Protein AF-A0A3D0JQ47-F1 (afdb_monomer_lite)

Sequence (107 aa):
FWQQLQRVLGSVDTRLTIADRVPTLDLMMALVAAGYGLGFSSLARINELNNPDVVARPLDDCASMLTTYLVRREGDPAEQLARFIGRVSPAESQALLPDHSLQKEIA

pLDDT: mean 81.14, std 17.74, range [36.31, 96.75]

Radius of gyration: 19.3 Å; chains: 1; bounding box: 42×35×45 Å

Structure (mmCIF, N/CA/C/O backbone):
data_AF-A0A3D0JQ47-F1
#
_entry.id   AF-A0A3D0JQ47-F1
#
loop_
_atom_site.group_PDB
_atom_site.id
_atom_site.type_symbol
_atom_site.label_atom_id
_atom_site.label_alt_id
_atom_site.label_comp_id
_atom_site.label_asym_id
_atom_site.label_entity_id
_atom_site.label_seq_id
_atom_site.pdbx_PDB_ins_code
_atom_site.Cartn_x
_atom_site.Cartn_y
_atom_site.Cartn_z
_atom_site.occupancy
_atom_site.B_iso_or_equiv
_atom_site.auth_seq_id
_atom_site.auth_comp_id
_atom_site.auth_asym_id
_atom_site.auth_atom_id
_atom_site.pdbx_PDB_model_num
ATOM 1 N N . PHE A 1 1 ? 1.603 -5.163 7.140 1.00 77.94 1 PHE A N 1
ATOM 2 C CA . PHE A 1 1 ? 1.674 -5.364 5.680 1.00 77.94 1 PHE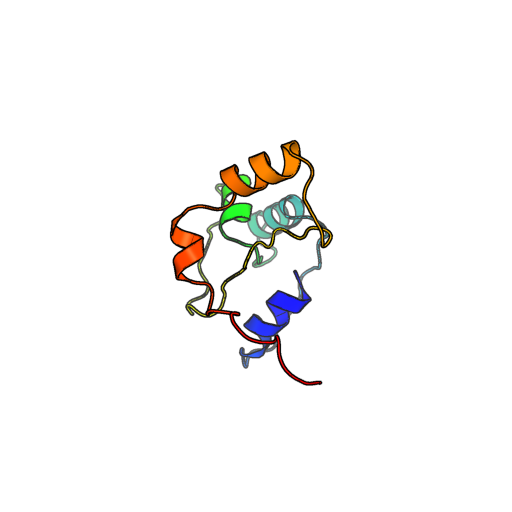 A CA 1
ATOM 3 C C . PHE A 1 1 ? 2.372 -6.669 5.292 1.00 77.94 1 PHE A C 1
ATOM 5 O O . PHE A 1 1 ? 1.691 -7.546 4.785 1.00 77.94 1 PHE A O 1
ATOM 12 N N . TRP A 1 2 ? 3.670 -6.872 5.581 1.00 84.38 2 TRP A N 1
ATOM 13 C CA . TRP A 1 2 ? 4.410 -8.076 5.139 1.00 84.38 2 TRP A CA 1
ATOM 14 C C . TRP A 1 2 ? 3.720 -9.416 5.463 1.00 84.38 2 TRP A C 1
ATOM 16 O O . TRP A 1 2 ? 3.555 -10.241 4.577 1.00 84.38 2 TRP A O 1
ATOM 26 N N . GLN A 1 3 ? 3.226 -9.608 6.691 1.00 85.94 3 GLN A N 1
ATOM 27 C CA . GLN A 1 3 ? 2.507 -10.837 7.069 1.00 85.94 3 GLN A CA 1
ATOM 28 C C . GLN A 1 3 ? 1.225 -11.081 6.251 1.00 85.94 3 GLN A C 1
ATOM 30 O O . GLN A 1 3 ? 0.886 -12.226 5.974 1.00 85.94 3 GLN A O 1
ATOM 35 N N . GLN A 1 4 ? 0.504 -10.021 5.867 1.00 84.50 4 GLN A N 1
ATOM 36 C CA . GLN A 1 4 ? -0.685 -10.133 5.013 1.00 84.50 4 GLN A CA 1
ATOM 37 C C . GLN A 1 4 ? -0.271 -10.512 3.591 1.00 84.50 4 GLN A C 1
ATOM 39 O O . GLN A 1 4 ? -0.841 -11.427 3.007 1.00 84.50 4 GLN A O 1
ATOM 44 N N . LEU A 1 5 ? 0.775 -9.863 3.076 1.00 84.44 5 LEU A N 1
ATOM 45 C CA . LEU A 1 5 ? 1.315 -10.139 1.752 1.00 84.44 5 LEU A CA 1
ATOM 46 C C . LEU A 1 5 ? 1.846 -11.576 1.635 1.00 84.44 5 LEU A C 1
ATOM 48 O O . LEU A 1 5 ? 1.613 -12.221 0.624 1.00 84.44 5 LEU A O 1
ATOM 52 N N . GLN A 1 6 ? 2.481 -12.119 2.678 1.00 85.50 6 GLN A N 1
ATOM 53 C CA . GLN A 1 6 ? 2.923 -13.519 2.696 1.00 85.50 6 GLN A CA 1
ATOM 54 C C . GLN A 1 6 ? 1.772 -14.520 2.544 1.00 85.50 6 GLN A C 1
ATOM 56 O O . GLN A 1 6 ? 1.987 -15.582 1.973 1.00 85.50 6 GLN A O 1
ATOM 61 N N . ARG A 1 7 ? 0.560 -14.206 3.024 1.00 82.81 7 ARG A N 1
ATOM 62 C CA . ARG A 1 7 ? -0.607 -15.085 2.831 1.00 82.81 7 ARG A CA 1
ATOM 63 C C . ARG A 1 7 ? -1.045 -15.123 1.371 1.00 82.81 7 ARG A C 1
ATOM 65 O O . ARG A 1 7 ? -1.414 -16.181 0.885 1.00 82.81 7 ARG A O 1
ATOM 72 N N . VAL A 1 8 ? -0.961 -13.983 0.687 1.00 82.31 8 VAL A N 1
ATOM 73 C CA . VAL A 1 8 ? -1.274 -13.870 -0.743 1.00 82.31 8 VAL A CA 1
ATOM 74 C C . VAL A 1 8 ? -0.190 -14.554 -1.577 1.00 82.31 8 VAL A C 1
ATOM 76 O O . VAL A 1 8 ? -0.476 -15.429 -2.388 1.00 82.31 8 VAL A O 1
ATOM 79 N N . LEU A 1 9 ? 1.073 -14.207 -1.324 1.00 83.50 9 LEU A N 1
ATOM 80 C CA . LEU A 1 9 ? 2.223 -14.700 -2.081 1.00 83.50 9 LEU A CA 1
ATOM 81 C C . LEU A 1 9 ? 2.605 -16.151 -1.763 1.00 83.50 9 LEU A C 1
ATOM 83 O O . LEU A 1 9 ? 3.313 -16.771 -2.546 1.00 83.50 9 LEU A O 1
ATOM 87 N N . GLY A 1 10 ? 2.156 -16.705 -0.635 1.00 79.38 10 GLY A N 1
ATOM 88 C CA . GLY A 1 10 ? 2.447 -18.087 -0.241 1.00 79.38 10 GLY A CA 1
ATOM 89 C C . GLY A 1 10 ? 1.821 -19.144 -1.156 1.00 79.38 10 GLY A C 1
ATOM 90 O O . GLY A 1 10 ? 2.217 -20.300 -1.084 1.00 79.38 10 GLY A O 1
ATOM 91 N N . SER A 1 11 ? 0.872 -18.749 -2.009 1.00 76.94 11 SER A N 1
ATOM 92 C CA . SER A 1 11 ? 0.268 -19.600 -3.043 1.00 76.94 11 SER A CA 1
ATOM 93 C C . SER A 1 11 ? 1.108 -19.708 -4.323 1.00 76.94 11 SER A C 1
ATOM 95 O O . SER A 1 11 ? 0.771 -20.483 -5.212 1.00 76.94 11 SER A O 1
ATOM 97 N N . VAL A 1 12 ? 2.185 -18.924 -4.442 1.00 81.88 12 VAL A N 1
ATOM 98 C CA . VAL A 1 12 ? 3.024 -18.879 -5.641 1.00 81.88 12 VAL A CA 1
ATOM 99 C C . VAL A 1 12 ? 4.119 -19.944 -5.546 1.00 81.88 12 VAL A C 1
ATOM 101 O O . VAL A 1 12 ? 4.949 -19.902 -4.641 1.00 81.88 12 VAL A O 1
ATOM 104 N N . ASP A 1 13 ? 4.173 -20.852 -6.523 1.00 78.06 13 ASP A N 1
ATOM 105 C CA . ASP A 1 13 ? 5.167 -21.943 -6.580 1.00 78.06 13 ASP A CA 1
ATOM 106 C C . ASP A 1 13 ? 6.607 -21.460 -6.859 1.00 78.06 13 ASP A C 1
ATOM 108 O O . ASP A 1 13 ? 7.584 -22.199 -6.714 1.00 78.06 13 ASP A O 1
ATOM 112 N N . THR A 1 14 ? 6.763 -20.198 -7.258 1.00 82.44 14 THR A N 1
ATOM 113 C CA . THR A 1 14 ? 8.056 -19.588 -7.576 1.00 82.44 14 THR A CA 1
ATOM 114 C C . THR A 1 14 ? 8.756 -19.065 -6.327 1.00 82.44 14 THR A C 1
ATOM 116 O O . THR A 1 14 ? 8.192 -18.319 -5.526 1.00 82.44 14 THR A O 1
ATOM 119 N N . ARG A 1 15 ? 10.057 -19.357 -6.212 1.00 84.50 15 ARG A N 1
ATOM 120 C CA . ARG A 1 15 ? 10.914 -18.763 -5.181 1.00 84.50 15 ARG A CA 1
ATOM 121 C C . ARG A 1 15 ? 10.982 -17.243 -5.345 1.00 84.50 15 ARG A C 1
ATOM 123 O O . ARG A 1 15 ? 11.520 -16.735 -6.325 1.00 84.50 15 ARG A O 1
ATOM 130 N N . LEU A 1 16 ? 10.507 -16.526 -4.333 1.00 85.38 16 LEU A N 1
ATOM 131 C CA . LEU A 1 16 ? 10.554 -15.069 -4.284 1.00 85.38 16 LEU A CA 1
ATOM 132 C C . LEU A 1 16 ? 11.940 -14.586 -3.842 1.00 85.38 16 LEU A C 1
ATOM 134 O O . LEU A 1 16 ? 12.438 -14.980 -2.784 1.00 85.38 16 LEU A O 1
ATOM 138 N N . THR A 1 17 ? 12.538 -13.691 -4.624 1.00 90.88 17 THR A N 1
ATOM 139 C CA . THR A 1 17 ? 13.765 -12.974 -4.254 1.00 90.88 17 THR A CA 1
ATOM 140 C C . THR A 1 17 ? 13.390 -11.602 -3.712 1.00 90.88 17 THR A C 1
ATOM 142 O O . THR A 1 17 ? 12.743 -10.816 -4.399 1.00 90.88 17 THR A O 1
ATOM 145 N N . ILE A 1 18 ? 13.784 -11.311 -2.473 1.00 91.75 18 ILE A N 1
ATOM 146 C CA . ILE A 1 18 ? 13.535 -10.011 -1.844 1.00 91.75 18 ILE A CA 1
ATOM 147 C C . ILE A 1 18 ? 14.713 -9.098 -2.178 1.00 91.75 18 ILE A C 1
ATOM 149 O O . ILE A 1 18 ? 15.806 -9.319 -1.664 1.00 91.75 18 ILE A O 1
ATOM 153 N N . ALA A 1 19 ? 14.485 -8.095 -3.029 1.00 93.38 19 ALA A N 1
ATOM 154 C CA . ALA A 1 19 ? 15.493 -7.086 -3.351 1.00 93.38 19 ALA A CA 1
ATOM 155 C C . ALA A 1 19 ? 15.789 -6.177 -2.145 1.00 93.38 19 ALA A C 1
ATOM 157 O O . ALA A 1 19 ? 16.950 -5.963 -1.817 1.00 93.38 19 ALA A O 1
ATOM 158 N N . ASP A 1 20 ? 14.745 -5.694 -1.459 1.00 92.75 20 ASP A N 1
ATOM 159 C CA . ASP A 1 20 ? 14.869 -4.895 -0.235 1.00 92.75 20 ASP A CA 1
ATOM 160 C C . ASP A 1 20 ? 13.573 -4.936 0.609 1.00 92.75 20 ASP A C 1
ATOM 162 O O . ASP A 1 20 ? 12.499 -5.306 0.120 1.00 92.75 20 ASP A O 1
ATOM 166 N N . ARG A 1 21 ? 13.662 -4.550 1.887 1.00 92.88 21 ARG A N 1
ATOM 167 C CA . ARG A 1 21 ? 12.535 -4.290 2.792 1.00 92.88 21 ARG A CA 1
ATOM 168 C C . ARG A 1 21 ? 12.587 -2.845 3.266 1.00 92.88 21 ARG A C 1
ATOM 170 O O . ARG A 1 21 ? 13.295 -2.512 4.211 1.00 92.88 21 ARG A O 1
ATOM 177 N N . VAL A 1 22 ? 11.761 -2.010 2.653 1.00 94.12 22 VAL A N 1
ATOM 178 C CA . VAL A 1 22 ? 11.743 -0.574 2.934 1.00 94.12 22 VAL A CA 1
ATOM 179 C C . VAL A 1 22 ? 10.660 -0.179 3.947 1.00 94.12 22 VAL A C 1
ATOM 181 O O . VAL A 1 22 ? 9.594 -0.801 3.991 1.00 94.12 22 VAL A O 1
ATOM 184 N N . PRO A 1 23 ? 10.905 0.855 4.771 1.00 92.19 23 PRO A N 1
ATOM 185 C CA . PRO A 1 23 ? 9.981 1.293 5.818 1.00 92.19 23 PRO A CA 1
ATOM 186 C C . PRO A 1 23 ? 8.776 2.089 5.299 1.00 92.19 23 PRO A C 1
ATOM 188 O O . PRO A 1 23 ? 7.764 2.180 5.996 1.00 92.19 23 PRO A O 1
ATOM 191 N N . THR A 1 24 ? 8.868 2.685 4.108 1.00 93.00 24 THR A N 1
ATOM 192 C CA . THR A 1 24 ? 7.877 3.642 3.608 1.00 93.00 24 THR A CA 1
ATOM 193 C C . THR A 1 24 ? 7.543 3.423 2.133 1.00 93.00 24 THR A C 1
ATOM 195 O O . THR A 1 24 ? 8.285 2.794 1.377 1.00 93.00 24 THR A O 1
ATOM 198 N N . LEU A 1 25 ? 6.368 3.912 1.730 1.00 92.56 25 LEU A N 1
ATOM 199 C CA . LEU A 1 25 ? 5.849 3.725 0.378 1.00 92.56 25 LEU A CA 1
ATOM 200 C C . LEU A 1 25 ? 6.555 4.616 -0.648 1.00 92.56 25 LEU A C 1
ATOM 202 O O . LEU A 1 25 ? 6.828 4.158 -1.744 1.00 92.56 25 LEU A O 1
ATOM 206 N N . ASP A 1 26 ? 6.864 5.858 -0.299 1.00 94.19 26 ASP A N 1
ATOM 207 C CA . ASP A 1 26 ? 7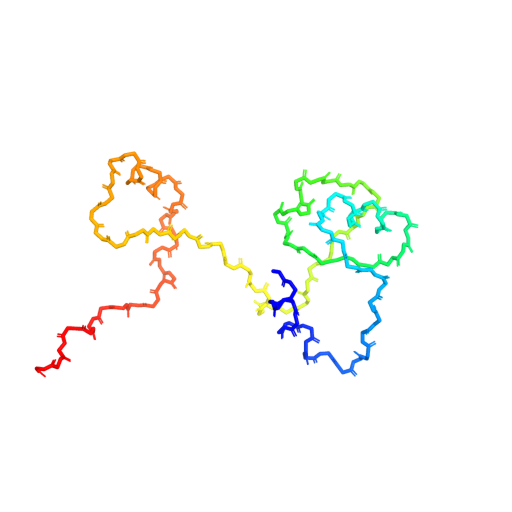.634 6.787 -1.132 1.00 94.19 26 ASP A CA 1
ATOM 208 C C . ASP A 1 26 ? 9.017 6.229 -1.489 1.00 94.19 26 ASP A C 1
ATOM 210 O O . ASP A 1 26 ? 9.390 6.225 -2.662 1.00 94.19 26 ASP A O 1
ATOM 214 N N . LEU A 1 27 ? 9.733 5.659 -0.514 1.00 95.50 27 LEU A N 1
ATOM 215 C CA . LEU A 1 27 ? 11.012 4.998 -0.769 1.00 95.50 27 LEU A CA 1
ATOM 216 C C . LEU A 1 27 ? 10.841 3.757 -1.655 1.00 95.50 27 LEU A C 1
ATOM 218 O O . LEU A 1 27 ? 11.614 3.561 -2.590 1.00 95.50 27 LEU A O 1
ATOM 222 N N . MET A 1 28 ? 9.808 2.942 -1.414 1.00 95.75 28 MET A N 1
ATOM 223 C CA . MET A 1 28 ? 9.496 1.810 -2.293 1.00 95.75 28 MET A CA 1
ATOM 224 C C . MET A 1 28 ? 9.241 2.269 -3.734 1.00 95.75 28 MET A C 1
ATOM 226 O O . MET A 1 28 ? 9.809 1.703 -4.663 1.00 95.75 28 MET A O 1
ATOM 230 N N . MET A 1 29 ? 8.424 3.308 -3.920 1.00 95.38 29 MET A N 1
ATOM 231 C CA . MET A 1 29 ? 8.087 3.853 -5.235 1.00 95.38 29 MET A CA 1
ATOM 232 C C . MET A 1 29 ? 9.326 4.393 -5.954 1.00 95.38 29 MET A C 1
ATOM 234 O O . MET A 1 29 ? 9.477 4.144 -7.145 1.00 95.38 29 MET A O 1
ATOM 238 N N . ALA A 1 30 ? 10.236 5.066 -5.242 1.00 95.50 30 ALA A N 1
ATOM 239 C CA . ALA A 1 30 ? 11.497 5.541 -5.810 1.00 95.50 30 ALA A CA 1
ATOM 240 C C . ALA A 1 30 ? 12.384 4.388 -6.315 1.00 95.50 30 ALA A C 1
ATOM 242 O O . ALA A 1 30 ? 12.932 4.469 -7.412 1.00 95.50 30 ALA A O 1
ATOM 243 N N . LEU A 1 31 ? 12.492 3.290 -5.557 1.00 96.56 31 LEU A N 1
ATOM 244 C CA . LEU A 1 31 ? 13.261 2.111 -5.976 1.00 96.56 31 LEU A CA 1
ATOM 245 C C . LEU A 1 31 ? 12.619 1.390 -7.168 1.00 96.56 31 LEU A C 1
ATOM 247 O O . LEU A 1 31 ? 13.324 0.951 -8.076 1.00 96.56 31 LEU A O 1
ATOM 251 N N . VAL A 1 32 ? 11.288 1.284 -7.192 1.00 96.75 32 VAL A N 1
ATOM 252 C CA . VAL A 1 32 ? 10.559 0.706 -8.331 1.00 96.75 32 VAL A CA 1
ATOM 253 C C . VAL A 1 32 ? 10.767 1.557 -9.586 1.00 96.75 32 VAL A C 1
ATOM 255 O O . VAL A 1 32 ? 11.136 1.010 -10.622 1.00 96.75 32 VAL A O 1
ATOM 258 N N . ALA A 1 33 ? 10.626 2.883 -9.484 1.00 95.94 33 ALA A N 1
ATOM 259 C CA . ALA A 1 33 ? 10.868 3.813 -10.592 1.00 95.94 33 ALA A CA 1
ATOM 260 C C . ALA A 1 33 ? 12.316 3.745 -11.113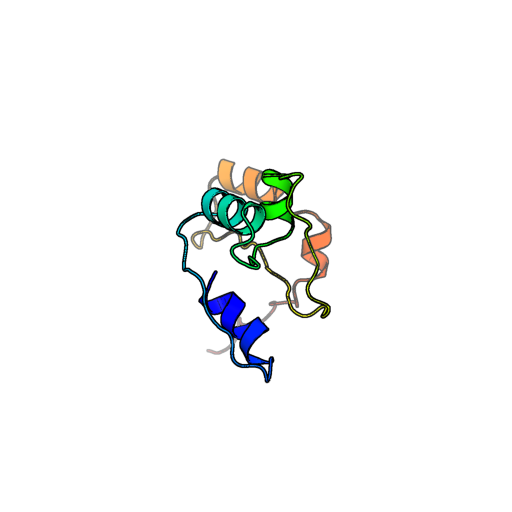 1.00 95.94 33 ALA A C 1
ATOM 262 O O . ALA A 1 33 ? 12.554 3.831 -12.313 1.00 95.94 33 ALA A O 1
ATOM 263 N N . ALA A 1 34 ? 13.289 3.520 -10.224 1.00 96.25 34 ALA A N 1
ATOM 264 C CA . ALA A 1 34 ? 14.692 3.329 -10.590 1.00 96.25 34 ALA A CA 1
ATOM 265 C C . ALA A 1 34 ? 15.014 1.926 -11.156 1.00 96.25 34 ALA A C 1
ATOM 267 O O . ALA A 1 34 ? 16.166 1.653 -11.490 1.00 96.25 34 ALA A O 1
ATOM 268 N N . GLY A 1 35 ? 14.026 1.032 -11.279 1.00 95.75 35 GLY A N 1
ATOM 269 C CA . GLY A 1 35 ? 14.186 -0.278 -11.916 1.00 95.75 35 GLY A CA 1
ATOM 270 C C . GLY A 1 35 ? 14.747 -1.381 -11.013 1.00 95.75 35 GLY A C 1
ATOM 271 O O . GLY A 1 35 ? 15.149 -2.428 -11.518 1.00 95.75 35 GLY A O 1
ATOM 272 N N . TYR A 1 36 ? 14.755 -1.198 -9.688 1.00 95.50 36 TYR A N 1
ATOM 273 C CA . TYR A 1 36 ? 15.246 -2.223 -8.752 1.00 95.50 36 TYR A CA 1
ATOM 274 C C . TYR A 1 36 ? 14.323 -3.448 -8.639 1.00 95.50 36 TYR A C 1
ATOM 276 O O . TYR A 1 36 ? 14.740 -4.487 -8.126 1.00 95.50 36 TYR A O 1
ATOM 284 N N . GLY A 1 37 ? 13.073 -3.349 -9.098 1.00 94.38 37 GLY A N 1
ATOM 285 C CA . GLY A 1 37 ? 12.130 -4.462 -9.107 1.00 94.38 37 GLY A CA 1
ATOM 286 C C . GLY A 1 37 ? 10.678 -4.008 -9.015 1.00 94.38 37 GLY A C 1
ATOM 287 O O . GLY A 1 37 ? 10.325 -2.911 -9.436 1.00 94.38 37 GLY A O 1
ATOM 288 N N . LEU A 1 38 ? 9.838 -4.874 -8.448 1.00 93.31 38 LEU A N 1
ATOM 289 C CA . LEU A 1 38 ? 8.414 -4.629 -8.227 1.00 93.31 38 LEU A CA 1
ATOM 290 C C . LEU A 1 38 ? 8.106 -4.423 -6.742 1.00 93.31 38 LEU A C 1
ATOM 292 O O . LEU A 1 38 ? 8.743 -5.010 -5.866 1.00 93.31 38 LEU A O 1
ATOM 296 N N . GLY A 1 39 ? 7.105 -3.591 -6.474 1.00 92.94 39 GLY A N 1
ATOM 297 C CA . GLY A 1 39 ? 6.613 -3.283 -5.139 1.00 92.94 39 GLY A CA 1
ATOM 298 C C . GLY A 1 39 ? 5.178 -3.758 -4.936 1.00 92.94 39 GLY A C 1
ATOM 299 O O . GLY A 1 39 ? 4.438 -3.969 -5.894 1.00 92.94 39 GLY A O 1
ATOM 300 N N . PHE A 1 40 ? 4.771 -3.901 -3.676 1.00 91.88 40 PHE A N 1
ATOM 301 C CA . PHE A 1 40 ? 3.405 -4.273 -3.309 1.00 91.88 40 PHE A CA 1
ATOM 302 C C . PHE A 1 40 ? 2.815 -3.221 -2.376 1.00 91.88 40 PHE A C 1
ATOM 304 O O . PHE A 1 40 ? 3.432 -2.854 -1.376 1.00 91.88 40 PHE A O 1
ATOM 311 N N . SER A 1 41 ? 1.601 -2.770 -2.673 1.00 90.81 41 SER A N 1
ATOM 312 C CA . SER A 1 41 ? 0.830 -1.847 -1.839 1.00 90.81 41 SER A CA 1
ATOM 313 C C . SER A 1 41 ? -0.655 -1.958 -2.184 1.00 90.81 41 SER A C 1
ATOM 315 O O . SER A 1 41 ? -1.028 -2.644 -3.135 1.00 90.81 41 SER A O 1
ATOM 317 N N . SER A 1 42 ? -1.515 -1.292 -1.415 1.00 89.06 42 SER A N 1
ATOM 318 C CA . SER A 1 42 ? -2.922 -1.150 -1.788 1.00 89.06 42 SER A CA 1
ATOM 319 C C . SER A 1 42 ? -3.086 -0.130 -2.914 1.00 89.06 42 SER A C 1
ATOM 321 O O . SER A 1 42 ? -2.319 0.829 -3.017 1.00 89.06 42 SER A O 1
ATOM 323 N N . LEU A 1 43 ? -4.133 -0.302 -3.725 1.00 87.31 43 LEU A 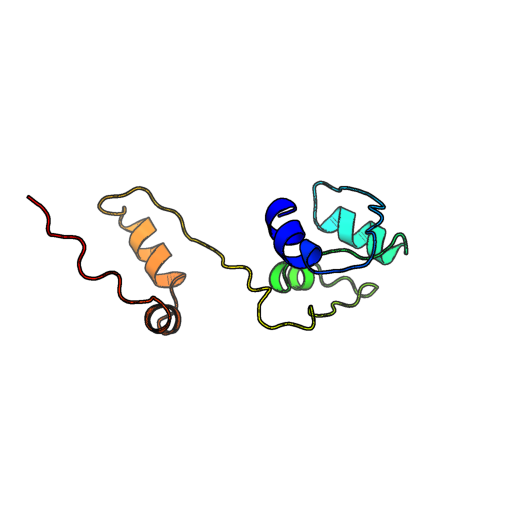N 1
ATOM 324 C CA . LEU A 1 43 ? -4.431 0.611 -4.830 1.00 87.31 43 LEU A CA 1
ATOM 325 C C . LEU A 1 43 ? -4.625 2.058 -4.347 1.00 87.31 43 LEU A C 1
ATOM 327 O O . LEU A 1 43 ? -4.083 2.978 -4.948 1.00 87.31 43 LEU A O 1
ATOM 331 N N . ALA A 1 44 ? -5.317 2.254 -3.218 1.00 87.62 44 ALA A N 1
ATOM 332 C CA . ALA A 1 44 ? -5.515 3.577 -2.619 1.00 87.62 44 ALA A CA 1
ATOM 333 C C . ALA A 1 44 ? -4.182 4.290 -2.340 1.00 87.62 44 ALA A C 1
ATOM 335 O O . ALA A 1 44 ? -3.999 5.443 -2.710 1.00 87.62 44 ALA A O 1
ATOM 336 N N . ARG A 1 45 ? -3.219 3.565 -1.763 1.00 90.00 45 ARG A N 1
ATOM 337 C CA . ARG A 1 45 ? -1.901 4.092 -1.406 1.00 90.00 45 ARG A CA 1
ATOM 338 C C . ARG A 1 45 ? -1.030 4.381 -2.631 1.00 90.00 45 ARG A C 1
ATOM 340 O O . ARG A 1 45 ? -0.292 5.356 -2.628 1.00 90.00 45 ARG A O 1
ATOM 347 N N . ILE A 1 46 ? -1.101 3.550 -3.672 1.00 90.88 46 ILE A N 1
ATOM 348 C CA . ILE A 1 46 ? -0.370 3.798 -4.928 1.00 90.88 46 ILE A CA 1
ATOM 349 C C . ILE A 1 46 ? -0.909 5.060 -5.615 1.00 90.88 46 ILE A C 1
ATOM 351 O O . ILE A 1 46 ? -0.127 5.911 -6.039 1.00 90.88 46 ILE A O 1
ATOM 355 N N . ASN A 1 47 ? -2.235 5.214 -5.651 1.00 88.81 47 ASN A N 1
ATOM 356 C CA . ASN A 1 47 ? -2.893 6.370 -6.257 1.00 88.81 47 ASN A CA 1
ATOM 357 C C . ASN A 1 47 ? -2.576 7.689 -5.536 1.00 88.81 47 ASN A C 1
ATOM 359 O O . ASN A 1 47 ? -2.557 8.730 -6.183 1.00 88.81 47 ASN A O 1
ATOM 363 N N . GLU A 1 48 ? -2.308 7.662 -4.225 1.00 89.19 48 GLU A N 1
ATOM 364 C CA . GLU A 1 48 ? -1.906 8.856 -3.464 1.00 89.19 48 GLU A CA 1
ATOM 365 C C . GLU A 1 48 ? -0.579 9.457 -3.958 1.00 89.19 48 GLU A C 1
ATOM 367 O O . GLU A 1 48 ? -0.459 10.678 -4.018 1.00 89.19 48 GLU A O 1
ATOM 372 N N . LEU A 1 49 ? 0.414 8.630 -4.319 1.00 87.06 49 LEU A N 1
ATOM 373 C CA . LEU A 1 49 ? 1.700 9.125 -4.833 1.00 87.06 49 LEU A CA 1
ATOM 374 C C . LEU A 1 49 ? 1.692 9.410 -6.335 1.00 87.06 49 LEU A C 1
ATOM 376 O O . LEU A 1 49 ? 2.462 10.261 -6.770 1.00 87.06 49 LEU A O 1
ATOM 380 N N . ASN A 1 50 ? 0.869 8.692 -7.109 1.00 85.50 50 ASN A N 1
ATOM 381 C CA . ASN A 1 50 ? 0.689 8.879 -8.552 1.00 85.50 50 ASN A CA 1
ATOM 382 C C . ASN A 1 50 ? 2.009 9.104 -9.328 1.00 85.50 50 ASN A C 1
ATOM 384 O O . ASN A 1 50 ? 2.140 10.057 -10.098 1.00 85.50 50 ASN A O 1
ATOM 388 N N . ASN A 1 51 ? 3.018 8.260 -9.078 1.00 89.50 51 ASN A N 1
ATOM 389 C CA . ASN A 1 51 ? 4.321 8.376 -9.733 1.00 89.50 51 ASN A CA 1
ATOM 390 C C . ASN A 1 51 ? 4.198 7.976 -11.222 1.00 89.50 51 ASN A C 1
ATOM 392 O O . ASN A 1 51 ? 3.818 6.835 -11.490 1.00 89.50 51 ASN A O 1
ATOM 396 N N . PRO A 1 52 ? 4.533 8.863 -12.180 1.00 90.88 52 PRO A N 1
ATOM 397 C CA . PRO A 1 52 ? 4.337 8.615 -13.611 1.00 90.88 52 PRO A CA 1
ATOM 398 C C . PRO A 1 52 ? 5.230 7.506 -14.184 1.00 90.88 52 PRO A C 1
ATOM 400 O O . PRO A 1 52 ? 4.882 6.923 -15.209 1.00 90.88 52 PRO A O 1
ATOM 403 N N . ASP A 1 53 ? 6.343 7.188 -13.521 1.00 94.50 53 ASP A N 1
ATOM 404 C CA . ASP A 1 53 ? 7.294 6.161 -13.959 1.00 94.50 53 ASP A CA 1
ATOM 405 C C . ASP A 1 53 ? 6.918 4.759 -13.447 1.00 94.50 53 ASP A C 1
ATOM 407 O O . ASP A 1 53 ? 7.602 3.775 -13.731 1.00 94.50 53 ASP A O 1
ATOM 411 N N . VAL A 1 54 ? 5.828 4.643 -12.678 1.00 94.56 54 VAL A N 1
ATOM 412 C CA . VAL A 1 54 ? 5.386 3.390 -12.061 1.00 94.56 54 VAL A CA 1
ATOM 413 C C . VAL A 1 54 ? 3.970 3.050 -12.504 1.00 94.56 54 VAL A C 1
ATOM 415 O O . VAL A 1 54 ? 3.023 3.797 -12.275 1.00 94.56 54 VAL A O 1
ATOM 418 N N . VAL A 1 55 ? 3.801 1.858 -13.075 1.00 92.62 55 VAL A N 1
ATOM 419 C CA . VAL A 1 55 ? 2.485 1.332 -13.453 1.00 92.62 55 VAL A CA 1
ATOM 420 C C . VAL A 1 55 ? 1.964 0.396 -12.365 1.00 92.62 55 VAL A C 1
ATOM 422 O O . VAL A 1 55 ? 2.636 -0.558 -11.972 1.00 92.62 55 VAL A O 1
ATOM 425 N N . ALA A 1 56 ? 0.738 0.641 -11.901 1.00 90.75 56 ALA A N 1
ATOM 426 C CA . ALA A 1 56 ? 0.040 -0.258 -10.989 1.00 90.75 56 ALA A CA 1
ATOM 427 C C . ALA A 1 56 ? -0.613 -1.412 -11.764 1.00 90.75 56 ALA A C 1
ATOM 429 O O . ALA A 1 56 ? -1.358 -1.183 -12.718 1.00 90.75 56 ALA A O 1
ATOM 430 N N . ARG A 1 57 ? -0.390 -2.653 -11.319 1.00 89.00 57 ARG A N 1
ATOM 431 C CA . ARG A 1 57 ? -1.081 -3.840 -11.837 1.00 89.00 57 ARG A CA 1
ATOM 432 C C . ARG A 1 57 ? -1.832 -4.542 -10.700 1.00 89.00 57 ARG A C 1
ATOM 434 O O . ARG A 1 57 ? -1.194 -4.892 -9.705 1.00 89.00 57 ARG A O 1
ATOM 441 N N . PRO A 1 58 ? -3.154 -4.756 -10.820 1.00 86.19 58 PRO A N 1
ATOM 442 C CA . PRO A 1 58 ? -3.900 -5.574 -9.871 1.00 86.19 58 PRO A CA 1
ATOM 443 C C . PRO A 1 58 ? -3.354 -7.005 -9.820 1.00 86.19 58 PRO A C 1
ATOM 445 O O . PRO A 1 58 ? -2.863 -7.524 -10.820 1.00 86.19 58 PRO A O 1
ATOM 448 N N . LEU A 1 59 ? -3.458 -7.650 -8.660 1.00 84.44 59 LEU A N 1
ATOM 449 C CA . LEU A 1 59 ? -3.233 -9.091 -8.565 1.00 84.44 59 LEU A CA 1
ATOM 450 C C . LEU A 1 59 ? -4.443 -9.798 -9.190 1.00 84.44 59 LEU A C 1
ATOM 452 O O . LEU A 1 59 ? -5.573 -9.421 -8.892 1.00 84.44 59 LEU A O 1
ATOM 456 N N . ASP A 1 60 ? -4.200 -10.789 -10.051 1.00 71.81 60 ASP A N 1
ATOM 457 C CA . ASP A 1 60 ? -5.200 -11.402 -10.948 1.00 71.81 60 ASP A CA 1
ATOM 458 C C . ASP A 1 60 ? -6.333 -12.175 -10.229 1.00 71.81 60 ASP A C 1
ATOM 460 O O . ASP A 1 60 ? -7.203 -12.731 -10.895 1.00 71.81 60 ASP A O 1
ATOM 464 N N . ASP A 1 61 ? -6.374 -12.191 -8.891 1.00 63.69 61 ASP A N 1
ATOM 465 C CA . ASP A 1 61 ? -7.375 -12.931 -8.122 1.00 63.69 61 ASP A CA 1
ATOM 466 C C . ASP A 1 61 ? -8.143 -12.051 -7.119 1.00 63.69 61 ASP A C 1
ATOM 468 O O . ASP A 1 61 ? -7.572 -11.277 -6.338 1.00 63.69 61 ASP A O 1
ATOM 472 N N . CYS A 1 62 ? -9.468 -12.223 -7.108 1.00 53.97 62 CYS A N 1
ATOM 473 C CA . CYS A 1 62 ? -10.442 -11.456 -6.325 1.00 53.97 62 CYS A CA 1
ATOM 474 C C . CYS A 1 62 ? -10.267 -11.635 -4.798 1.00 53.97 62 CYS A C 1
ATOM 476 O O . CYS A 1 62 ? -10.885 -10.922 -4.006 1.00 53.97 62 CYS A O 1
ATOM 478 N N . ALA A 1 63 ? -9.407 -12.568 -4.373 1.00 55.84 63 ALA A N 1
ATOM 479 C CA . ALA A 1 63 ? -9.145 -12.913 -2.978 1.00 55.84 63 ALA A CA 1
ATOM 480 C C . ALA A 1 63 ? -8.164 -11.972 -2.246 1.00 55.84 63 ALA A C 1
ATOM 482 O O . ALA A 1 63 ? -8.049 -12.042 -1.022 1.00 55.84 63 ALA A O 1
ATOM 483 N N . SER A 1 64 ? -7.467 -11.065 -2.942 1.00 71.06 64 SER A N 1
ATOM 484 C CA . SER A 1 64 ? -6.493 -10.153 -2.308 1.00 71.06 64 SER A CA 1
ATOM 485 C C . SER A 1 64 ? -7.136 -8.869 -1.763 1.00 71.06 64 SER A C 1
ATOM 487 O O . SER A 1 64 ? -6.642 -7.763 -1.988 1.00 71.06 64 SER A O 1
ATOM 489 N N . MET A 1 65 ? -8.257 -8.995 -1.048 1.00 77.31 65 MET A N 1
ATOM 490 C CA . MET A 1 65 ? -8.952 -7.850 -0.458 1.00 77.31 65 MET A CA 1
ATOM 491 C C . MET A 1 65 ? -8.235 -7.365 0.810 1.00 77.31 65 MET A C 1
ATOM 493 O O . MET A 1 65 ? -8.069 -8.107 1.779 1.00 77.31 65 MET A O 1
ATOM 497 N N . LEU A 1 66 ? -7.836 -6.091 0.821 1.00 82.19 66 LEU A N 1
ATOM 498 C CA . LEU A 1 66 ? -7.326 -5.421 2.016 1.00 82.19 66 LEU A CA 1
ATOM 499 C C . LEU A 1 66 ? -8.456 -4.636 2.688 1.00 82.19 66 LEU A C 1
ATOM 501 O O . LEU A 1 66 ? -8.873 -3.595 2.185 1.00 82.19 66 LEU A O 1
ATOM 505 N N . THR A 1 67 ? -8.919 -5.113 3.842 1.00 84.62 67 THR A N 1
ATOM 506 C CA . THR A 1 67 ? -9.965 -4.437 4.621 1.00 84.62 67 THR A CA 1
ATOM 507 C C . THR A 1 67 ? -9.365 -3.397 5.564 1.00 84.62 67 THR A C 1
ATOM 509 O O . THR A 1 67 ? -8.512 -3.711 6.399 1.00 84.62 67 THR A O 1
ATOM 512 N N . THR A 1 68 ? -9.842 -2.156 5.465 1.00 87.25 68 THR A N 1
ATOM 513 C CA . THR A 1 68 ? -9.540 -1.092 6.430 1.00 87.25 68 THR A CA 1
ATOM 514 C C . THR A 1 68 ? -10.524 -1.179 7.589 1.00 87.25 68 THR A C 1
ATOM 516 O O . THR A 1 68 ? -11.720 -0.971 7.407 1.00 87.25 68 THR A O 1
ATOM 519 N N . TYR A 1 69 ? -10.024 -1.473 8.787 1.00 89.62 69 TYR A N 1
ATOM 520 C CA . TYR A 1 69 ? -10.846 -1.555 9.993 1.00 89.62 69 TYR A CA 1
ATOM 521 C C . TYR A 1 69 ? -10.766 -0.265 10.806 1.00 89.62 69 TYR A C 1
ATOM 523 O O . TYR A 1 69 ? -9.683 0.277 11.027 1.00 89.62 69 TYR A O 1
ATOM 531 N N . LEU A 1 70 ? -11.913 0.175 11.320 1.00 90.62 70 LEU A N 1
ATOM 532 C CA . LEU A 1 70 ? -11.984 1.150 12.400 1.00 90.62 70 LEU A CA 1
ATOM 533 C C . LEU A 1 70 ? -12.066 0.387 13.720 1.00 90.62 70 LEU A C 1
ATOM 535 O O . LEU A 1 70 ? -13.060 -0.281 13.998 1.00 90.62 70 LEU A O 1
ATOM 539 N N . VAL A 1 71 ? -11.018 0.482 14.535 1.00 91.62 71 VAL A N 1
ATOM 540 C CA . VAL A 1 71 ? -10.986 -0.141 15.862 1.00 91.62 71 VAL A CA 1
ATOM 541 C C . VAL A 1 71 ? -11.349 0.907 16.906 1.00 91.62 71 VAL A C 1
ATOM 543 O O . VAL A 1 71 ? -10.817 2.017 16.897 1.00 91.62 71 VAL A O 1
ATOM 546 N N . ARG A 1 72 ? -12.254 0.552 17.818 1.00 89.81 72 ARG A N 1
ATOM 547 C CA . ARG A 1 72 ? -12.654 1.394 18.948 1.00 89.81 72 ARG A CA 1
ATOM 548 C C . ARG A 1 72 ? -12.694 0.575 20.228 1.00 89.81 72 ARG A C 1
ATOM 550 O O . ARG A 1 72 ? -12.883 -0.637 20.185 1.00 89.81 72 ARG A O 1
ATOM 557 N N . ARG A 1 73 ? -12.573 1.255 21.367 1.00 91.94 73 ARG A N 1
ATOM 558 C CA . ARG A 1 73 ? -12.858 0.640 22.665 1.00 91.94 73 ARG A CA 1
ATOM 559 C C . ARG A 1 73 ? -14.344 0.274 22.745 1.00 91.94 73 ARG A C 1
ATOM 561 O O . ARG A 1 73 ? -15.195 1.007 22.232 1.00 91.94 73 ARG A O 1
ATOM 568 N N . GLU A 1 74 ? -14.627 -0.844 23.397 1.00 90.88 74 GLU A N 1
ATOM 569 C CA . GLU A 1 74 ? -15.984 -1.269 23.734 1.00 90.88 74 GLU A CA 1
ATOM 570 C C . GLU A 1 74 ? -16.657 -0.272 24.704 1.00 90.88 74 GLU A C 1
ATOM 572 O O . GLU A 1 74 ? -15.978 0.384 25.500 1.00 90.88 74 GLU A O 1
ATOM 577 N N . GLY A 1 75 ? -17.982 -0.119 24.598 1.00 91.69 75 GLY A N 1
ATOM 578 C CA . GLY A 1 75 ? -18.785 0.871 25.336 1.00 91.69 75 GLY A CA 1
ATOM 579 C C . GLY A 1 75 ? -19.333 2.003 24.460 1.00 91.69 75 GLY A C 1
ATOM 580 O O . GLY A 1 75 ? -19.175 1.980 23.237 1.00 91.69 75 GLY A O 1
ATOM 581 N N . ASP A 1 76 ? -19.982 2.995 25.068 1.00 91.44 76 ASP A N 1
ATOM 582 C CA . ASP A 1 76 ? -20.570 4.111 24.321 1.00 91.44 76 ASP A CA 1
ATOM 583 C C . ASP A 1 76 ? -19.483 5.061 23.789 1.00 91.44 76 ASP A C 1
ATOM 585 O O . ASP A 1 76 ? -18.620 5.517 24.551 1.00 91.44 76 ASP A O 1
ATOM 589 N N . PRO A 1 77 ? -19.468 5.352 22.474 1.00 90.88 77 PRO A N 1
ATOM 590 C CA . PRO A 1 77 ? -18.505 6.281 21.909 1.00 90.88 77 PRO A CA 1
ATOM 591 C C . PRO A 1 77 ? -18.818 7.714 22.347 1.00 90.88 77 PRO A C 1
ATOM 593 O O . PRO A 1 77 ? -19.975 8.116 22.440 1.00 90.88 77 PRO A O 1
ATOM 596 N N . ALA A 1 78 ? -17.770 8.523 22.521 1.00 93.94 78 ALA A N 1
ATOM 597 C CA . ALA A 1 78 ? -17.935 9.970 22.602 1.00 93.94 78 ALA A CA 1
ATOM 598 C C . ALA A 1 78 ? -18.653 10.485 21.345 1.00 93.94 78 ALA A C 1
ATOM 600 O O . ALA A 1 78 ? -18.474 9.944 20.249 1.00 93.94 78 ALA A O 1
ATOM 601 N N . GLU A 1 79 ? -19.424 11.559 21.484 1.00 94.94 79 GLU A N 1
ATOM 602 C CA . GLU A 1 79 ? -20.262 12.078 20.403 1.00 94.94 79 GLU A CA 1
ATOM 603 C C . GLU A 1 79 ? -19.459 12.372 19.122 1.00 94.94 79 GLU A C 1
ATOM 605 O O . GLU A 1 79 ? -19.881 12.046 18.013 1.00 94.94 79 GLU A O 1
ATOM 610 N N . GLN A 1 80 ? -18.246 12.911 19.258 1.00 95.50 80 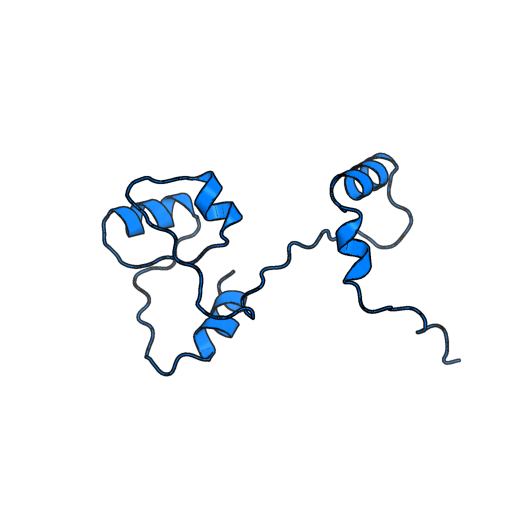GLN A N 1
ATOM 611 C CA . GLN A 1 80 ? -17.347 13.193 18.139 1.00 95.50 80 GLN A CA 1
ATOM 612 C C . GLN A 1 80 ? -16.938 11.914 17.392 1.00 95.50 80 GLN A C 1
ATOM 614 O O . GLN A 1 80 ? -16.870 11.918 16.160 1.00 95.50 80 GLN A O 1
ATOM 619 N N . LEU A 1 81 ? -16.700 10.817 18.121 1.00 93.44 81 LEU A N 1
ATOM 620 C CA . LEU A 1 81 ? -16.378 9.515 17.538 1.00 93.44 81 LEU A CA 1
ATOM 621 C C . LEU A 1 81 ? -17.610 8.907 16.861 1.00 93.44 81 LEU A C 1
ATOM 623 O O . LEU A 1 81 ? -17.484 8.396 15.753 1.00 93.44 81 LEU A O 1
ATOM 627 N N . ALA A 1 82 ? -18.797 9.028 17.460 1.00 92.94 82 ALA A N 1
ATOM 628 C CA . ALA A 1 82 ? -20.047 8.591 16.838 1.00 92.94 82 ALA A CA 1
ATOM 629 C C . ALA A 1 82 ? -20.289 9.308 15.497 1.00 92.94 82 ALA A C 1
ATOM 631 O O . ALA A 1 82 ? -20.537 8.668 14.475 1.00 92.94 82 ALA A O 1
ATOM 632 N N . ARG A 1 83 ? -20.105 10.636 15.466 1.00 93.94 83 ARG A N 1
ATOM 633 C CA . ARG A 1 83 ? -20.199 11.438 14.235 1.00 93.94 83 ARG A CA 1
ATOM 634 C C . ARG A 1 83 ? -19.115 11.082 13.214 1.00 93.94 83 ARG A C 1
ATOM 636 O O . ARG A 1 83 ? -19.351 11.180 12.015 1.00 93.94 83 ARG A O 1
ATOM 643 N N . PHE A 1 84 ? -17.905 10.722 13.648 1.00 93.50 84 PHE A N 1
ATOM 644 C CA . PHE A 1 84 ? -16.855 10.250 12.741 1.00 93.50 84 PHE A CA 1
ATOM 645 C C . PHE A 1 84 ? -17.210 8.895 12.129 1.00 93.50 84 PHE A C 1
ATOM 647 O O . PHE A 1 84 ? -17.175 8.776 10.909 1.00 93.50 84 PHE A O 1
ATOM 654 N N . ILE A 1 85 ? -17.633 7.927 12.947 1.00 93.12 85 ILE A N 1
ATOM 655 C CA . ILE A 1 85 ? -18.079 6.601 12.496 1.00 93.12 85 ILE A CA 1
ATOM 656 C C . ILE A 1 85 ? -19.198 6.742 11.462 1.00 93.12 85 ILE A C 1
ATOM 658 O O . ILE A 1 85 ? -19.115 6.121 10.406 1.00 93.12 85 ILE A O 1
ATOM 662 N N . GLY A 1 86 ? -20.182 7.613 11.710 1.00 92.25 86 GLY A N 1
ATOM 663 C CA . GLY A 1 86 ? -21.258 7.888 10.753 1.00 92.25 86 GLY A CA 1
ATOM 664 C C . GLY A 1 86 ? -20.784 8.480 9.418 1.00 92.25 86 GLY A C 1
ATOM 665 O O . GLY A 1 86 ? -21.420 8.250 8.399 1.00 92.25 86 GLY A O 1
ATOM 666 N N . ARG A 1 87 ? -19.653 9.202 9.390 1.00 92.50 87 ARG A N 1
ATOM 667 C CA . ARG A 1 87 ? -19.069 9.742 8.147 1.00 92.50 87 ARG A CA 1
ATOM 668 C C . ARG A 1 87 ? -18.255 8.714 7.367 1.00 92.50 87 ARG A C 1
ATOM 670 O O . ARG A 1 87 ? -18.202 8.801 6.148 1.00 92.50 87 ARG A O 1
ATOM 677 N N . VAL A 1 88 ? -17.588 7.792 8.061 1.00 91.62 88 VAL A N 1
ATOM 678 C CA . VAL A 1 88 ? -16.670 6.818 7.438 1.00 91.62 88 VAL A CA 1
ATOM 679 C C . VAL A 1 88 ? -17.288 5.439 7.215 1.00 91.62 88 VAL A C 1
ATOM 681 O O . VAL A 1 88 ? -16.647 4.592 6.604 1.00 91.62 88 VAL A O 1
ATOM 684 N N . SER A 1 89 ? -18.513 5.209 7.695 1.00 85.12 89 SER A N 1
ATOM 685 C CA . SER A 1 89 ? -19.279 3.982 7.451 1.00 85.12 89 SER A CA 1
ATOM 686 C C . SER A 1 89 ? -20.317 4.250 6.356 1.00 85.12 89 SER A C 1
ATOM 688 O O . SER A 1 89 ? -21.400 4.747 6.669 1.00 85.12 89 SER A O 1
ATOM 690 N N . PRO A 1 90 ? -20.020 3.983 5.072 1.00 66.50 90 PRO A N 1
ATOM 691 C CA . PRO A 1 90 ? -21.016 4.127 4.017 1.00 66.50 90 PRO A CA 1
ATOM 692 C C . PRO A 1 90 ? -22.158 3.116 4.214 1.00 66.50 90 PRO A C 1
ATOM 694 O O . PRO A 1 90 ? -21.944 2.005 4.702 1.00 66.50 90 PRO A O 1
ATOM 697 N N . ALA A 1 91 ? -23.380 3.493 3.820 1.00 58.03 91 ALA A N 1
ATOM 698 C CA . ALA A 1 91 ? -24.587 2.672 3.986 1.00 58.03 91 ALA A CA 1
ATOM 699 C C . ALA A 1 91 ? -24.486 1.285 3.312 1.00 58.03 91 ALA A C 1
ATOM 701 O O . ALA A 1 91 ? -25.085 0.324 3.781 1.00 58.03 91 ALA A O 1
ATOM 702 N N . GLU A 1 92 ? -23.674 1.154 2.261 1.00 50.34 92 GLU A N 1
ATOM 703 C CA . GLU A 1 92 ? -23.450 -0.105 1.536 1.00 50.34 92 GLU A CA 1
ATOM 704 C C . GLU A 1 92 ? -22.575 -1.107 2.302 1.00 50.34 92 GLU A C 1
ATOM 706 O O . GLU A 1 92 ? -22.701 -2.314 2.100 1.00 50.34 92 GLU A O 1
ATOM 711 N N . SER A 1 93 ? -21.728 -0.651 3.235 1.00 52.50 93 SER A N 1
ATOM 712 C CA . SER A 1 93 ? -20.911 -1.563 4.040 1.00 52.50 93 SER A CA 1
ATOM 713 C C . SER A 1 93 ? -21.750 -2.392 5.005 1.00 52.50 93 SER A C 1
ATOM 715 O O . SER A 1 93 ? -21.331 -3.491 5.329 1.00 52.50 93 SER A O 1
ATOM 717 N N . GLN A 1 94 ? -22.939 -1.932 5.416 1.00 49.16 94 GLN A N 1
ATOM 718 C CA . GLN A 1 94 ? -23.819 -2.666 6.337 1.00 49.16 94 GLN A CA 1
ATOM 719 C C . GLN A 1 94 ? -24.443 -3.928 5.715 1.00 49.16 94 GLN A C 1
ATOM 721 O O . GLN A 1 94 ? -24.786 -4.846 6.452 1.00 49.16 94 GLN A O 1
ATOM 726 N N . ALA A 1 95 ? -24.543 -4.011 4.383 1.00 45.59 95 ALA A N 1
ATOM 727 C CA . ALA A 1 95 ? -25.126 -5.163 3.685 1.00 45.59 95 ALA A CA 1
ATOM 728 C C . ALA A 1 95 ? -24.171 -6.370 3.560 1.00 45.59 95 ALA A C 1
ATOM 730 O O . ALA A 1 95 ? -24.612 -7.467 3.229 1.00 45.59 95 ALA A O 1
ATOM 731 N N . LEU A 1 96 ? -22.870 -6.177 3.814 1.00 49.41 96 LEU A N 1
ATOM 732 C CA . LEU A 1 96 ? -21.819 -7.197 3.671 1.00 49.41 96 LEU A CA 1
ATOM 733 C C . LEU A 1 96 ? -21.343 -7.792 5.005 1.00 49.41 96 LEU A C 1
ATOM 735 O O . LEU A 1 96 ? -20.470 -8.660 5.004 1.00 49.41 96 LEU A O 1
ATOM 739 N N . LEU A 1 97 ? -21.889 -7.350 6.142 1.00 46.59 97 LEU A N 1
ATOM 740 C CA . LEU A 1 97 ? -21.584 -7.968 7.431 1.00 46.59 97 LEU A CA 1
ATOM 741 C C . LEU A 1 97 ? -22.445 -9.233 7.564 1.00 46.59 97 LEU A C 1
ATOM 743 O O . LEU A 1 97 ? -23.669 -9.109 7.591 1.00 46.59 97 LEU A O 1
ATOM 747 N N . PRO A 1 98 ? -21.858 -10.441 7.673 1.00 42.47 98 PRO A N 1
ATOM 748 C CA . PRO A 1 98 ? -22.621 -11.601 8.101 1.00 42.47 98 PRO A CA 1
ATOM 749 C C . PRO A 1 98 ? -23.167 -11.319 9.500 1.00 42.47 98 PRO A C 1
ATOM 751 O O . PRO A 1 98 ? -22.416 -10.986 10.421 1.00 42.47 98 PRO A O 1
ATOM 754 N N . ASP A 1 99 ? -24.485 -11.427 9.610 1.00 38.25 99 ASP A N 1
ATOM 755 C CA . ASP A 1 99 ? -25.275 -11.252 10.818 1.00 38.25 99 ASP A CA 1
ATOM 756 C C . ASP A 1 99 ? -24.592 -11.926 12.025 1.00 38.25 99 ASP A C 1
ATOM 758 O O . ASP A 1 99 ? -24.483 -13.147 12.095 1.00 38.25 99 ASP A O 1
ATOM 762 N N . HIS A 1 100 ? -24.050 -11.122 12.944 1.00 46.75 100 HIS A N 1
ATOM 763 C CA . HIS A 1 100 ? -23.539 -11.580 14.244 1.00 46.75 100 HIS A CA 1
ATOM 764 C C . HIS A 1 100 ? -24.604 -11.398 15.334 1.00 46.75 100 HIS A C 1
ATOM 766 O O . HIS A 1 100 ? -24.285 -11.173 16.505 1.00 46.75 100 HIS A O 1
ATOM 772 N N . SER A 1 101 ? -25.888 -11.472 14.974 1.00 40.38 101 SER A N 1
ATOM 773 C CA . SER A 1 101 ? -26.927 -11.656 15.975 1.00 40.38 101 SER A CA 1
ATOM 774 C C . SER A 1 101 ? -26.905 -13.105 16.492 1.00 40.38 101 SER A C 1
ATOM 776 O O . SER A 1 101 ? -26.922 -14.068 15.734 1.00 40.38 101 SER A O 1
ATOM 778 N N . LEU A 1 102 ? -26.860 -13.213 17.827 1.00 42.75 102 LEU A N 1
ATOM 779 C CA . LEU A 1 102 ? -26.989 -14.412 18.672 1.00 42.75 102 LEU A CA 1
ATOM 780 C C . LEU A 1 102 ? -25.705 -15.188 19.028 1.00 42.75 102 LEU A C 1
ATOM 782 O O . LEU A 1 102 ? -25.572 -16.380 18.778 1.00 42.75 102 LEU A O 1
ATOM 786 N N . GLN A 1 103 ? -24.844 -14.551 19.827 1.00 36.75 103 GLN A N 1
ATOM 787 C CA . GLN A 1 103 ? -24.255 -15.223 20.998 1.00 36.75 103 GLN A CA 1
ATOM 788 C C . GLN A 1 103 ? -24.602 -14.448 22.279 1.00 36.75 103 GLN A C 1
ATOM 790 O O . GLN A 1 103 ? -23.760 -13.877 22.966 1.00 36.75 103 GLN A O 1
ATOM 795 N N . LYS A 1 104 ? -25.901 -14.421 22.589 1.00 43.00 104 LYS A N 1
ATOM 796 C CA . LYS A 1 104 ? -26.413 -14.284 23.957 1.00 43.00 104 LYS A CA 1
ATOM 797 C C . LYS A 1 104 ? -27.232 -15.533 24.255 1.00 43.00 104 LYS A C 1
ATOM 799 O O . LYS A 1 104 ? -28.448 -15.501 24.184 1.00 43.00 104 LYS A O 1
ATOM 804 N N . GLU A 1 105 ? -26.539 -16.627 24.525 1.00 38.91 105 GLU A N 1
ATOM 805 C CA . GLU A 1 105 ? -27.019 -17.738 25.347 1.00 38.91 105 GLU A CA 1
ATOM 806 C C . GLU A 1 105 ? -25.871 -18.737 25.457 1.00 38.91 105 GLU A C 1
ATOM 808 O O . GLU A 1 105 ? -25.459 -19.319 24.461 1.00 38.91 105 GLU A O 1
ATOM 813 N N . ILE A 1 106 ? -25.291 -18.858 26.645 1.00 36.31 106 ILE A N 1
ATOM 814 C CA . ILE A 1 106 ? -25.232 -20.101 27.416 1.00 36.31 106 ILE A CA 1
ATOM 815 C C . ILE A 1 106 ? -24.950 -19.659 28.859 1.00 36.31 106 I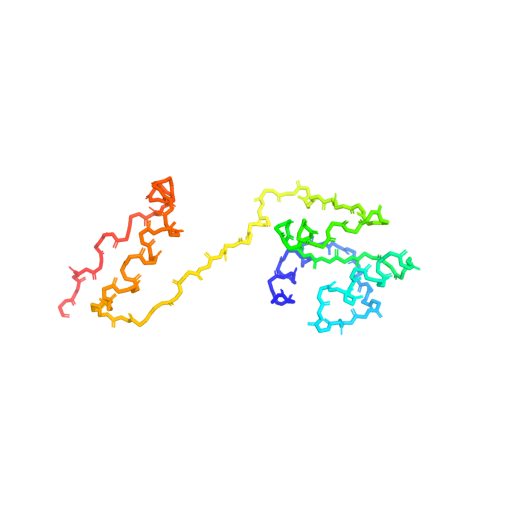LE A C 1
ATOM 817 O O . ILE A 1 106 ? -24.135 -18.767 29.099 1.00 36.31 106 ILE A O 1
ATOM 821 N N . ALA A 1 107 ? -25.760 -20.230 29.746 1.00 41.38 107 ALA A N 1
ATOM 822 C CA . ALA A 1 107 ? -25.877 -19.987 31.178 1.00 41.38 107 ALA A CA 1
ATOM 823 C C . ALA A 1 107 ? -24.583 -20.211 31.975 1.00 41.38 107 ALA A C 1
ATOM 825 O O . ALA A 1 107 ? -23.734 -21.015 31.528 1.00 41.38 107 ALA A O 1
#

Secondary structure (DSSP, 8-state):
-HHHHHHHHTT--SPPP-----SSHHHHHHHHHTTS------HHHHHHH--TT------SSTT----------SSPPPHHHHHHHHHHS-GGGGGGS----------

Foldseek 3Di:
DVVLVCVVCVPPPDDDDDLDDDPDDVVVVVCVLVPSDDDDDDPVVCVVVPDVSDDDDDDPDPPSDDDDDDDDDPDDDDPVVVVVCVVPDDPVNVVPDDDPPDPPDDD